Protein AF-A0A933EZE3-F1 (afdb_monomer_lite)

Secondary structure (DSSP, 8-state):
----SSTTSSHHHHHHHHHHHHHHHHHHHHHHHIIIIIHHHHHHHHHPPPPPPGGG--BS-EEEEEE-EE-SS--TTEE-HHHHHHHHHHHHHTT-EE--HHHHHHHHHH--PBPTTEEEEEEE---HHHHHHHHHHHHHHT---EEEEEE--TT--EEEEE---TT--

Structure (mmCIF, N/CA/C/O backbone):
data_AF-A0A933EZE3-F1
#
_entry.id   AF-A0A933EZE3-F1
#
loop_
_atom_site.group_PDB
_atom_site.id
_atom_site.type_symbol
_atom_site.label_atom_id
_atom_site.label_alt_id
_atom_site.label_comp_id
_atom_site.label_asym_id
_atom_site.label_entity_id
_atom_site.label_seq_id
_atom_site.pdbx_PDB_ins_code
_atom_site.Cartn_x
_atom_site.Cartn_y
_atom_site.Cartn_z
_atom_site.occupancy
_atom_site.B_iso_or_equiv
_atom_site.auth_seq_id
_atom_site.auth_comp_id
_atom_site.auth_asym_id
_atom_site.auth_atom_id
_atom_site.pdbx_PDB_model_num
ATOM 1 N N . MET A 1 1 ? 33.335 35.333 -70.282 1.00 43.97 1 MET A N 1
ATOM 2 C CA . MET A 1 1 ? 32.779 35.758 -68.978 1.00 43.97 1 MET A CA 1
ATOM 3 C C . MET A 1 1 ? 31.450 35.047 -68.795 1.00 43.97 1 MET A C 1
ATOM 5 O O . MET A 1 1 ? 30.593 35.258 -69.634 1.00 43.97 1 MET A O 1
ATOM 9 N N . ASN A 1 2 ? 31.325 34.148 -67.811 1.00 44.72 2 ASN A N 1
ATOM 10 C CA . ASN A 1 2 ? 30.045 33.655 -67.273 1.00 44.72 2 ASN A CA 1
ATOM 11 C C . ASN A 1 2 ? 30.322 32.799 -66.022 1.00 44.72 2 ASN A C 1
ATOM 13 O O . ASN A 1 2 ? 30.570 31.602 -66.108 1.00 44.72 2 ASN A O 1
ATOM 17 N N . THR A 1 3 ? 30.312 33.445 -64.857 1.00 55.44 3 THR A N 1
ATOM 18 C CA . THR A 1 3 ? 30.462 32.841 -63.522 1.00 55.44 3 THR A CA 1
ATOM 19 C C . THR A 1 3 ? 29.289 33.285 -62.653 1.00 55.44 3 THR A C 1
ATOM 21 O O . THR A 1 3 ? 29.459 34.031 -61.694 1.00 55.44 3 THR A O 1
ATOM 24 N N . ALA A 1 4 ? 28.072 32.901 -63.033 1.00 56.69 4 ALA A N 1
ATOM 25 C CA . ALA A 1 4 ? 26.866 33.269 -62.296 1.00 56.69 4 ALA A CA 1
ATOM 26 C C . ALA A 1 4 ? 25.784 32.191 -62.443 1.00 56.69 4 ALA A C 1
ATOM 28 O O . ALA A 1 4 ? 24.764 32.410 -63.084 1.00 56.69 4 ALA A O 1
ATOM 29 N N . SER A 1 5 ? 26.011 30.993 -61.895 1.00 55.66 5 SER A N 1
ATOM 30 C CA . SER A 1 5 ? 24.940 29.979 -61.817 1.00 55.66 5 SER A CA 1
ATOM 31 C C . SER A 1 5 ? 25.117 28.881 -60.758 1.00 55.66 5 SER A C 1
ATOM 33 O O . SER A 1 5 ? 24.315 27.954 -60.721 1.00 55.66 5 SER A O 1
ATOM 35 N N . VAL A 1 6 ? 26.108 28.964 -59.859 1.00 57.56 6 VAL A N 1
ATOM 36 C CA . VAL A 1 6 ? 26.386 27.865 -58.902 1.00 57.56 6 VAL A CA 1
ATOM 37 C C . VAL A 1 6 ? 25.943 28.169 -57.458 1.00 57.56 6 VAL A C 1
ATOM 39 O O . VAL A 1 6 ? 25.757 27.245 -56.674 1.00 57.56 6 VAL A O 1
ATOM 42 N N . ALA A 1 7 ? 25.676 29.427 -57.095 1.00 53.72 7 ALA A N 1
ATOM 43 C CA . ALA A 1 7 ? 25.467 29.813 -55.691 1.00 53.72 7 ALA A CA 1
ATOM 44 C C . ALA A 1 7 ? 24.042 29.602 -55.131 1.00 53.72 7 ALA A C 1
ATOM 46 O O . ALA A 1 7 ? 23.851 29.667 -53.924 1.00 53.72 7 ALA A O 1
ATOM 47 N N . VAL A 1 8 ? 23.030 29.332 -55.964 1.00 53.03 8 VAL A N 1
ATOM 48 C CA . VAL A 1 8 ? 21.613 29.368 -55.525 1.00 53.03 8 VAL A CA 1
ATOM 49 C C . VAL A 1 8 ? 21.097 28.006 -55.025 1.00 53.03 8 VAL A C 1
ATOM 51 O O . VAL A 1 8 ? 20.021 27.914 -54.444 1.00 53.03 8 VAL A O 1
ATOM 54 N N . ARG A 1 9 ? 21.854 26.914 -55.212 1.00 50.62 9 ARG A N 1
ATOM 55 C CA . ARG A 1 9 ? 21.360 25.547 -54.937 1.00 50.62 9 ARG A CA 1
ATOM 56 C C . ARG A 1 9 ? 21.768 24.964 -53.579 1.00 50.62 9 ARG A C 1
ATOM 58 O O . ARG A 1 9 ? 21.266 23.902 -53.221 1.00 50.62 9 ARG A O 1
ATOM 65 N N . SER A 1 10 ? 22.667 25.615 -52.839 1.00 55.72 10 SER A N 1
ATOM 66 C CA . SER A 1 10 ? 23.145 25.137 -51.531 1.00 55.72 10 SER A CA 1
ATOM 67 C C . SER A 1 10 ? 22.323 25.645 -50.346 1.00 55.72 10 SER A C 1
ATOM 69 O O . SER A 1 10 ? 22.265 24.956 -49.333 1.00 55.72 10 SER A O 1
ATOM 71 N N . ASP A 1 11 ? 21.661 26.794 -50.483 1.00 54.88 11 ASP A N 1
ATOM 72 C CA . ASP A 1 11 ? 20.967 27.466 -49.373 1.00 54.88 11 ASP A CA 1
ATOM 73 C C . ASP A 1 11 ? 19.675 26.731 -48.965 1.00 54.88 11 ASP A C 1
ATOM 75 O O . ASP A 1 11 ? 19.431 26.456 -47.791 1.00 54.88 11 ASP A O 1
ATOM 79 N N . LEU A 1 12 ? 18.921 26.236 -49.957 1.00 55.44 12 LEU A N 1
ATOM 80 C CA . LEU A 1 12 ? 17.701 25.444 -49.735 1.00 55.44 12 LEU A CA 1
ATOM 81 C C . LEU A 1 12 ? 17.960 24.146 -48.945 1.00 55.44 12 LEU A C 1
ATOM 83 O O . LEU A 1 12 ? 17.085 23.666 -48.236 1.00 55.44 12 LEU A O 1
ATOM 87 N 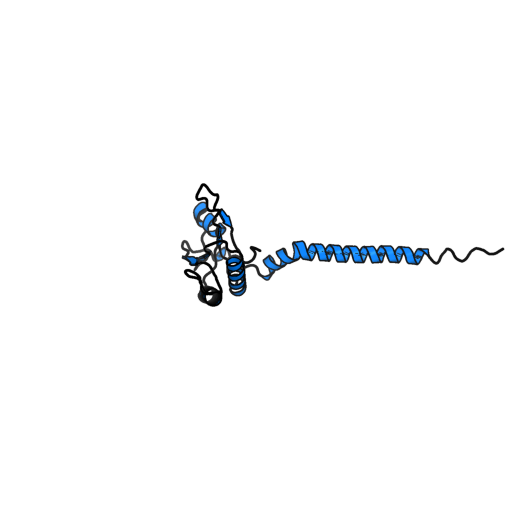N . ARG A 1 13 ? 19.174 23.583 -49.016 1.00 59.72 13 ARG A N 1
ATOM 88 C CA . ARG A 1 13 ? 19.539 22.344 -48.305 1.00 59.72 13 ARG A CA 1
ATOM 89 C C . ARG A 1 13 ? 19.881 22.587 -46.829 1.00 59.72 13 ARG A C 1
ATOM 91 O O . ARG A 1 13 ? 19.817 21.655 -46.029 1.00 59.72 13 ARG A O 1
ATOM 98 N N . GLN A 1 14 ? 20.272 23.810 -46.472 1.00 61.03 14 GLN A N 1
ATOM 99 C CA . GLN A 1 14 ? 20.778 24.162 -45.144 1.00 61.03 14 GLN A CA 1
ATOM 100 C C . GLN A 1 14 ? 19.644 24.590 -44.193 1.00 61.03 14 GLN A C 1
ATOM 102 O O . GLN A 1 14 ? 19.668 24.245 -43.005 1.00 61.03 14 GLN A O 1
ATOM 107 N N . GLU A 1 15 ? 18.600 25.233 -44.727 1.00 65.44 15 GLU A N 1
ATOM 108 C CA . GLU A 1 15 ? 17.355 25.528 -43.998 1.00 65.44 15 GLU A CA 1
ATOM 109 C C . GLU A 1 15 ? 16.558 24.259 -43.652 1.00 65.44 15 GLU A C 1
ATOM 111 O O . GLU A 1 15 ? 16.023 24.129 -42.548 1.00 65.44 15 GLU A O 1
ATOM 116 N N . ASP A 1 16 ? 16.530 23.276 -44.554 1.00 70.50 16 ASP A N 1
ATOM 117 C CA . ASP A 1 16 ? 15.862 21.995 -44.300 1.00 70.50 16 ASP A CA 1
ATOM 118 C C . ASP A 1 16 ? 16.584 21.180 -43.221 1.00 70.50 16 ASP A C 1
ATOM 120 O O . ASP A 1 16 ? 15.953 20.506 -42.404 1.00 70.50 16 ASP A O 1
ATOM 124 N N . TYR A 1 17 ? 17.915 21.285 -43.165 1.00 76.69 17 TYR A N 1
ATOM 125 C CA . TYR A 1 17 ? 18.728 20.586 -42.176 1.00 76.69 17 TYR A CA 1
ATOM 126 C C . TYR A 1 17 ? 18.496 21.143 -40.767 1.00 76.69 17 TYR A C 1
ATOM 128 O O . TYR A 1 17 ? 18.271 20.378 -39.832 1.00 76.69 17 TYR A O 1
ATOM 136 N N . THR A 1 18 ? 18.474 22.468 -40.598 1.00 77.38 18 THR A N 1
ATOM 137 C CA . THR A 1 18 ? 18.203 23.094 -39.290 1.00 77.38 18 THR A CA 1
ATOM 138 C C . THR A 1 18 ? 16.781 22.824 -38.799 1.00 77.38 18 THR A C 1
ATOM 140 O O . THR A 1 18 ? 16.593 22.552 -37.611 1.00 77.38 18 THR A O 1
ATOM 143 N N . ARG A 1 19 ? 15.786 22.793 -39.696 1.00 78.56 19 ARG A N 1
ATOM 144 C CA . ARG A 1 19 ? 14.407 22.395 -39.358 1.00 78.56 19 ARG A CA 1
ATOM 145 C C . ARG A 1 19 ? 14.308 20.924 -38.949 1.00 78.56 19 ARG A C 1
ATOM 147 O O . ARG A 1 19 ? 13.687 20.626 -37.930 1.00 78.56 19 ARG A O 1
ATOM 154 N N . LEU A 1 20 ? 14.956 20.015 -39.681 1.00 83.81 20 LEU A N 1
ATOM 155 C CA . LEU A 1 20 ? 15.007 18.588 -39.335 1.00 83.81 20 LEU A CA 1
ATOM 156 C C . LEU A 1 20 ? 15.682 18.349 -37.981 1.00 83.81 20 LEU A C 1
ATOM 158 O O . LEU A 1 20 ? 15.141 17.625 -37.147 1.00 83.81 20 LEU A O 1
ATOM 162 N N . TRP A 1 21 ? 16.820 18.995 -37.722 1.00 85.69 21 TRP A N 1
ATOM 163 C CA . TRP A 1 21 ? 17.496 18.904 -36.426 1.00 85.69 21 TRP A CA 1
ATOM 164 C C . TRP A 1 21 ? 16.675 19.511 -35.289 1.00 85.69 21 TRP A C 1
ATOM 166 O O . TRP A 1 21 ? 16.642 18.940 -34.200 1.00 85.69 21 TRP A O 1
ATOM 176 N N . GLY A 1 22 ? 15.959 20.609 -35.543 1.00 89.38 22 GLY A N 1
ATOM 177 C CA . GLY A 1 22 ? 15.017 21.190 -34.587 1.00 89.38 22 GLY A CA 1
ATOM 178 C C . GLY A 1 22 ? 13.901 20.215 -34.202 1.00 89.38 22 GLY A C 1
ATOM 179 O O . GLY A 1 22 ? 13.615 20.048 -33.018 1.00 89.38 22 GLY A O 1
ATOM 180 N N . ILE A 1 23 ? 13.324 19.506 -35.178 1.00 89.75 23 ILE A N 1
ATOM 181 C CA . ILE A 1 23 ? 12.303 18.476 -34.931 1.00 89.75 23 ILE A CA 1
ATOM 182 C C . ILE A 1 23 ? 12.895 17.296 -34.151 1.00 89.75 23 ILE A C 1
ATOM 184 O O . ILE A 1 23 ? 12.290 16.848 -33.181 1.00 89.75 23 ILE A O 1
ATOM 188 N N . ILE A 1 24 ? 14.087 16.814 -34.520 1.00 89.56 24 ILE A N 1
ATOM 189 C CA . ILE A 1 24 ? 14.760 15.713 -33.812 1.00 89.56 24 ILE A CA 1
ATOM 190 C C . ILE A 1 24 ? 15.022 16.089 -32.350 1.00 89.56 24 ILE A C 1
ATOM 192 O O . ILE A 1 24 ? 14.721 15.301 -31.454 1.00 89.56 24 ILE A O 1
ATOM 196 N N . LEU A 1 25 ? 15.530 17.297 -32.092 1.00 90.75 25 LEU A N 1
ATOM 197 C CA . LEU A 1 25 ? 15.769 17.785 -30.734 1.00 90.75 25 LEU A CA 1
ATOM 198 C C . LEU A 1 25 ? 14.466 17.969 -29.954 1.00 90.75 25 LEU A C 1
ATOM 200 O O . LEU A 1 25 ? 14.416 17.606 -28.782 1.00 90.75 25 LEU A O 1
ATOM 204 N N . ALA A 1 26 ? 13.400 18.463 -30.587 1.00 89.12 26 ALA A N 1
ATOM 205 C CA . ALA A 1 26 ? 12.092 18.590 -29.950 1.00 89.12 26 ALA A CA 1
ATOM 206 C C . ALA A 1 26 ? 11.499 17.220 -29.577 1.00 89.12 26 ALA A C 1
ATOM 208 O O . ALA A 1 26 ? 10.998 17.049 -28.467 1.00 89.12 26 ALA A O 1
ATOM 209 N N . VAL A 1 27 ? 11.608 16.221 -30.459 1.00 90.81 27 VAL A N 1
ATOM 210 C CA . VAL A 1 27 ? 11.167 14.843 -30.188 1.00 90.81 27 VAL A CA 1
ATOM 211 C C . VAL A 1 27 ? 12.023 14.198 -29.097 1.00 90.81 27 VAL A C 1
ATOM 213 O O . VAL A 1 27 ? 11.481 13.556 -28.199 1.00 90.81 27 VAL A O 1
ATOM 216 N N . ALA A 1 28 ? 13.342 14.403 -29.119 1.00 88.31 28 ALA A N 1
ATOM 217 C CA . ALA A 1 28 ? 14.239 13.913 -28.076 1.00 88.31 28 ALA A CA 1
ATOM 218 C C . ALA A 1 28 ? 13.926 14.558 -26.716 1.00 88.31 28 ALA A C 1
ATOM 220 O O . ALA A 1 28 ? 13.820 13.849 -25.716 1.00 88.31 28 ALA A O 1
ATOM 221 N N . ALA A 1 29 ? 13.703 15.874 -26.678 1.00 87.06 29 ALA A N 1
ATOM 222 C CA . ALA A 1 29 ? 13.333 16.606 -25.470 1.00 87.06 29 ALA A CA 1
ATOM 223 C C . ALA A 1 29 ? 11.966 16.165 -24.931 1.00 87.06 29 ALA A C 1
ATOM 225 O O . ALA A 1 29 ? 11.836 15.927 -23.732 1.00 87.06 29 ALA A O 1
ATOM 226 N N . ALA A 1 30 ? 10.970 15.976 -25.801 1.00 84.31 30 ALA A N 1
ATOM 227 C CA . ALA A 1 30 ? 9.662 15.443 -25.425 1.00 84.31 30 ALA A CA 1
ATOM 228 C C . ALA A 1 30 ? 9.759 13.999 -24.901 1.00 84.31 30 ALA A C 1
ATOM 230 O O . ALA A 1 30 ? 9.122 13.658 -23.904 1.00 84.31 30 ALA A O 1
ATOM 231 N N . GLY A 1 31 ? 10.597 13.162 -25.520 1.00 82.81 31 GLY A N 1
ATOM 232 C CA . GLY A 1 31 ? 10.892 11.809 -25.049 1.00 82.81 31 GLY A CA 1
ATOM 233 C C . GLY A 1 31 ? 11.564 11.800 -23.674 1.00 82.81 31 GLY A C 1
ATOM 234 O O . GLY A 1 31 ? 11.156 1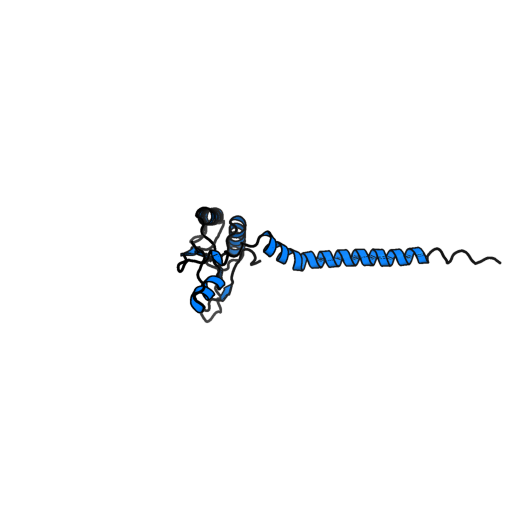1.040 -22.797 1.00 82.81 31 GLY A O 1
ATOM 235 N N . LEU A 1 32 ? 12.538 12.685 -23.448 1.00 81.06 32 LEU A N 1
ATOM 236 C CA . LEU A 1 32 ? 13.193 12.876 -22.150 1.00 81.06 32 LEU A CA 1
ATOM 237 C C . LEU A 1 32 ? 12.205 13.353 -21.078 1.00 81.06 32 LEU A C 1
ATOM 239 O O . LEU A 1 32 ? 12.134 12.751 -20.007 1.00 81.06 32 LEU A O 1
ATOM 243 N N . LEU A 1 33 ? 11.384 14.360 -21.379 1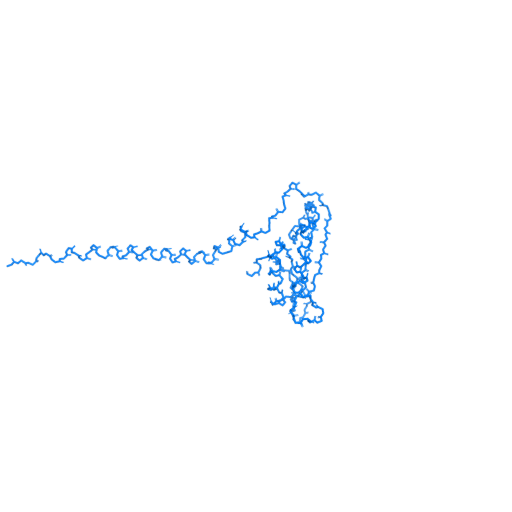.00 78.25 33 LEU A N 1
ATOM 244 C CA . LEU A 1 33 ? 10.306 14.827 -20.499 1.00 78.25 33 LEU A CA 1
ATOM 245 C C . LEU A 1 33 ? 9.321 13.700 -20.159 1.00 78.25 33 LEU A C 1
ATOM 247 O O . LEU A 1 33 ? 8.936 13.539 -19.003 1.00 78.25 33 LEU A O 1
ATOM 251 N N . TRP A 1 34 ? 8.959 12.858 -21.129 1.00 70.44 34 TRP A N 1
ATOM 252 C CA . TRP A 1 34 ? 8.091 11.705 -20.890 1.00 70.44 34 TRP A CA 1
ATOM 253 C C . TRP A 1 34 ? 8.735 10.642 -19.986 1.00 70.44 34 TRP A C 1
ATOM 255 O O . TRP A 1 34 ? 8.064 10.048 -19.137 1.00 70.44 34 TRP A O 1
ATOM 265 N N . ILE A 1 35 ? 10.037 10.396 -20.141 1.00 71.75 35 ILE A N 1
ATOM 266 C CA . ILE A 1 35 ? 10.781 9.439 -19.314 1.00 71.75 35 ILE A CA 1
ATOM 267 C C . ILE A 1 35 ? 10.853 9.914 -17.857 1.00 71.75 35 ILE A C 1
ATOM 269 O O . ILE A 1 35 ? 10.635 9.098 -16.959 1.00 71.75 35 ILE A O 1
ATOM 273 N N . PHE A 1 36 ? 11.110 11.206 -17.631 1.00 65.19 36 PHE A N 1
ATOM 274 C CA . PHE A 1 36 ? 11.265 11.779 -16.291 1.00 65.19 36 PHE A CA 1
ATOM 275 C C . PHE A 1 36 ? 9.926 12.056 -15.587 1.00 65.19 36 PHE A C 1
ATOM 277 O O . PHE A 1 36 ? 9.730 11.627 -14.452 1.00 65.19 36 PHE A O 1
ATOM 284 N N . GLU A 1 37 ? 8.979 12.711 -16.257 1.00 59.41 37 GLU A N 1
ATOM 285 C CA . GLU A 1 37 ? 7.718 13.178 -15.652 1.00 59.41 37 GLU A CA 1
ATOM 286 C C . GLU A 1 37 ? 6.533 12.271 -16.025 1.00 59.41 37 GLU A C 1
ATOM 288 O O . GLU A 1 37 ? 5.696 11.903 -15.190 1.00 59.41 37 GLU A O 1
ATOM 293 N N . GLY A 1 38 ? 6.489 11.840 -17.290 1.00 58.88 38 GLY A N 1
ATOM 294 C CA . GLY A 1 38 ? 5.384 11.065 -17.853 1.00 58.88 38 GLY A CA 1
ATOM 295 C C . GLY A 1 38 ? 5.192 9.716 -17.165 1.00 58.88 38 GLY A C 1
ATOM 296 O O . GLY A 1 38 ? 4.069 9.368 -16.808 1.00 58.88 38 GLY A O 1
ATOM 297 N N . ARG A 1 39 ? 6.268 8.969 -16.873 1.00 57.06 39 ARG A N 1
ATOM 298 C CA . ARG A 1 39 ? 6.159 7.669 -16.177 1.00 57.06 39 ARG A CA 1
ATOM 299 C C . ARG A 1 39 ? 5.525 7.791 -14.794 1.00 57.06 39 ARG A C 1
ATOM 301 O O . ARG A 1 39 ? 4.759 6.905 -14.419 1.00 57.06 39 ARG A O 1
ATOM 308 N N . ALA A 1 40 ? 5.821 8.851 -14.042 1.00 53.56 40 ALA A N 1
ATOM 309 C CA . ALA A 1 40 ? 5.256 9.074 -12.714 1.00 53.56 40 ALA A CA 1
ATOM 310 C C . ALA A 1 40 ? 3.770 9.463 -12.790 1.00 53.56 40 ALA A C 1
ATOM 312 O O . ALA A 1 40 ? 2.950 8.893 -12.062 1.00 53.56 40 ALA A O 1
ATOM 313 N N . PHE A 1 41 ? 3.414 10.357 -13.718 1.00 57.00 41 PHE A N 1
ATOM 314 C CA . PHE A 1 41 ? 2.032 10.772 -13.960 1.00 57.00 41 PHE A CA 1
ATOM 315 C C . PHE A 1 41 ? 1.164 9.616 -14.479 1.00 57.00 41 PHE A C 1
ATOM 317 O O . PHE A 1 41 ? 0.098 9.341 -13.926 1.00 57.00 41 PHE A O 1
ATOM 324 N N . PHE A 1 42 ? 1.654 8.855 -15.461 1.00 55.69 42 PHE A N 1
ATOM 325 C CA . PHE A 1 42 ? 0.955 7.701 -16.030 1.00 55.69 42 PHE A CA 1
ATOM 326 C C . PHE A 1 42 ? 0.742 6.597 -14.982 1.00 55.69 42 PHE A C 1
ATOM 328 O O . PHE A 1 42 ? -0.334 6.010 -14.904 1.00 55.69 42 PHE A O 1
ATOM 335 N N . ARG A 1 43 ? 1.724 6.359 -14.097 1.00 57.12 43 ARG A N 1
ATOM 336 C CA . ARG A 1 43 ? 1.594 5.429 -12.956 1.00 57.12 43 ARG A CA 1
ATOM 337 C C . ARG A 1 43 ? 0.478 5.824 -12.000 1.00 57.12 43 ARG A C 1
ATOM 339 O O . ARG A 1 43 ? -0.288 4.964 -11.579 1.00 57.12 43 ARG A O 1
ATOM 346 N N . LYS A 1 44 ? 0.403 7.107 -11.646 1.00 57.81 44 LYS A N 1
ATOM 347 C CA . LYS A 1 44 ? -0.603 7.621 -10.712 1.00 57.81 44 LYS A CA 1
ATOM 348 C C . LYS A 1 44 ? -1.995 7.644 -11.344 1.00 57.81 44 LYS A C 1
ATOM 350 O O . LYS A 1 44 ? -2.966 7.351 -10.657 1.00 57.81 44 LYS A O 1
ATOM 355 N N . HIS A 1 45 ? -2.090 7.971 -12.632 1.00 54.22 45 HIS A N 1
ATOM 356 C CA . HIS A 1 45 ? -3.370 8.129 -13.318 1.00 54.22 45 HIS A CA 1
ATOM 357 C C . HIS A 1 45 ? -3.970 6.795 -13.789 1.00 54.22 45 HIS A C 1
ATOM 359 O O . HIS A 1 45 ? -5.152 6.554 -13.572 1.00 54.22 45 HIS A O 1
ATOM 365 N N . PHE A 1 46 ? -3.166 5.889 -14.358 1.00 55.06 46 PHE A N 1
ATOM 366 C CA . PHE A 1 46 ? -3.661 4.605 -14.878 1.00 55.06 46 PHE A CA 1
ATOM 367 C C . PHE A 1 46 ? -3.599 3.454 -13.862 1.00 55.06 46 PHE A C 1
ATOM 369 O O . PHE A 1 46 ? -4.389 2.514 -13.952 1.00 55.06 46 PHE A O 1
ATOM 376 N N . TRP A 1 47 ? -2.690 3.514 -12.881 1.00 55.22 47 TRP A N 1
ATOM 377 C CA . TRP A 1 47 ? -2.508 2.468 -11.859 1.00 55.22 47 TRP A CA 1
ATOM 378 C C . TRP A 1 47 ? -2.688 2.961 -10.417 1.00 55.22 47 TRP A C 1
ATOM 380 O O . TRP A 1 47 ? -2.415 2.210 -9.476 1.00 55.22 47 TRP A O 1
ATOM 390 N N . GLY A 1 48 ? -3.171 4.190 -10.221 1.00 57.09 48 GLY A N 1
ATOM 391 C CA . GLY A 1 48 ? -3.533 4.689 -8.899 1.00 57.09 48 GLY A CA 1
ATOM 392 C C . GLY A 1 48 ? -4.695 3.891 -8.313 1.00 57.09 48 GLY A C 1
ATOM 393 O O . GLY A 1 48 ? -5.686 3.618 -8.991 1.00 57.09 48 GLY A O 1
ATOM 394 N N . VAL A 1 49 ? -4.587 3.507 -7.039 1.00 64.38 49 VAL A N 1
ATOM 395 C CA . VAL A 1 49 ? -5.738 2.980 -6.295 1.00 64.38 49 VAL A CA 1
ATOM 396 C C . VAL A 1 49 ? -6.764 4.114 -6.211 1.00 64.38 49 VAL A C 1
ATOM 398 O O . VAL A 1 49 ? -6.411 5.163 -5.661 1.00 64.38 49 VAL A O 1
ATOM 401 N N . PRO A 1 50 ? -7.987 3.954 -6.755 1.00 65.62 50 PRO A N 1
ATOM 402 C CA . PRO A 1 50 ? -8.968 5.025 -6.737 1.00 65.62 50 PRO A CA 1
ATOM 403 C C . PRO A 1 50 ? -9.211 5.441 -5.284 1.00 65.62 50 PRO A C 1
ATOM 405 O O . PRO A 1 50 ? -9.449 4.565 -4.440 1.00 65.62 50 PRO A O 1
ATOM 408 N N . PRO A 1 51 ? -9.119 6.739 -4.952 1.00 65.06 51 PRO A N 1
ATOM 409 C CA . PRO A 1 51 ? -9.515 7.187 -3.632 1.00 65.06 51 PRO A CA 1
ATOM 410 C C . PRO A 1 51 ? -10.989 6.803 -3.414 1.00 65.06 51 PRO A C 1
ATOM 412 O O . PRO A 1 51 ? -11.793 6.943 -4.338 1.00 65.06 51 PRO A O 1
ATOM 415 N N . PRO A 1 52 ? -11.360 6.297 -2.224 1.00 65.12 52 PRO A N 1
ATOM 416 C CA . PRO A 1 52 ? -12.755 6.007 -1.915 1.00 65.12 52 PRO A CA 1
ATOM 417 C C . PRO A 1 52 ? -13.596 7.271 -2.104 1.00 65.12 52 PRO A C 1
ATOM 419 O O . PRO A 1 52 ? -13.195 8.331 -1.608 1.00 65.12 52 PRO A O 1
ATOM 422 N N . ALA A 1 53 ? -14.734 7.157 -2.794 1.00 69.44 53 ALA A N 1
ATOM 423 C CA . ALA A 1 53 ? -15.625 8.286 -3.020 1.00 69.44 53 ALA A CA 1
ATOM 424 C C . ALA A 1 53 ? -16.081 8.885 -1.680 1.00 69.44 53 ALA A C 1
ATOM 426 O O . ALA A 1 53 ? -16.321 8.162 -0.711 1.00 69.44 53 ALA A O 1
ATOM 427 N N . GLU A 1 54 ? -16.194 10.213 -1.622 1.00 64.19 54 GLU A N 1
ATOM 428 C CA . GLU A 1 54 ? -16.607 10.946 -0.416 1.00 64.19 54 GLU A CA 1
ATOM 429 C C . GLU A 1 54 ? -17.982 10.478 0.086 1.00 64.19 54 GLU A C 1
ATOM 431 O O . GLU A 1 54 ? -18.181 10.297 1.284 1.00 64.19 54 GLU A O 1
ATOM 436 N N . SER A 1 55 ? -18.893 10.176 -0.844 1.00 63.34 55 SER A N 1
ATOM 437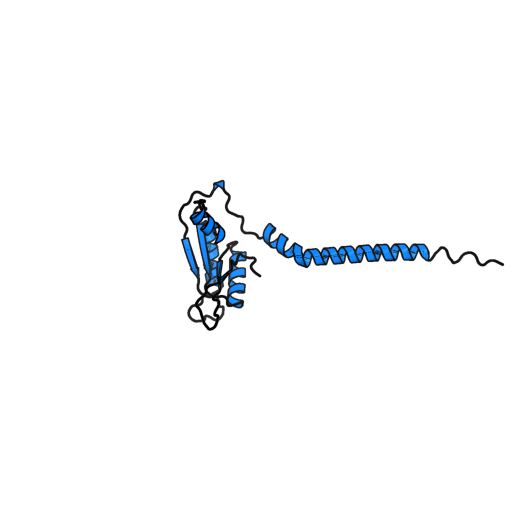 C CA . SER A 1 55 ? -20.244 9.674 -0.576 1.00 63.34 55 SER A CA 1
ATOM 438 C C . SER A 1 55 ? -20.284 8.303 0.106 1.00 63.34 55 SER A C 1
ATOM 440 O O . SER A 1 55 ? -21.299 7.940 0.692 1.00 63.34 55 SER A O 1
ATOM 442 N N . GLU A 1 56 ? -19.193 7.538 0.067 1.00 72.44 56 GLU A N 1
ATOM 443 C CA . GLU A 1 56 ? -19.115 6.203 0.663 1.00 72.44 56 GLU A CA 1
ATOM 444 C C . GLU A 1 56 ? -18.464 6.226 2.055 1.00 72.44 56 GLU A C 1
ATOM 446 O O . GLU A 1 56 ? -18.356 5.189 2.704 1.00 72.44 56 GLU A O 1
ATOM 451 N N . ARG A 1 57 ? -18.008 7.383 2.548 1.00 76.06 57 ARG A N 1
ATOM 452 C CA . ARG A 1 57 ? -17.315 7.510 3.839 1.00 76.06 57 ARG A CA 1
ATOM 453 C C . ARG A 1 57 ? -18.310 7.594 4.998 1.00 76.06 57 ARG A C 1
ATOM 455 O O . ARG A 1 57 ? -18.653 8.670 5.475 1.00 76.06 57 ARG A O 1
ATOM 462 N N . VAL A 1 58 ? -18.776 6.438 5.466 1.00 83.75 58 VAL A N 1
ATOM 463 C CA . VAL A 1 58 ? -19.778 6.336 6.548 1.00 83.75 58 VAL A CA 1
ATOM 464 C C . VAL A 1 58 ? -19.256 5.693 7.833 1.00 83.75 58 VAL A C 1
ATOM 466 O O . VAL A 1 58 ? -19.924 5.776 8.862 1.00 83.75 58 VAL A O 1
ATOM 469 N N . SER A 1 59 ? -18.075 5.071 7.804 1.00 84.81 59 SER A N 1
ATOM 470 C CA . SER A 1 59 ? -17.555 4.282 8.922 1.00 84.81 59 SER A CA 1
ATOM 471 C C . SER A 1 59 ? -16.698 5.108 9.884 1.00 84.81 59 SER A C 1
ATOM 473 O O . SER A 1 59 ? -15.982 6.023 9.479 1.00 84.81 59 SER A O 1
ATOM 475 N N . THR A 1 60 ? -16.750 4.749 11.166 1.00 85.38 60 THR A N 1
ATOM 476 C CA . THR A 1 60 ? -15.906 5.288 12.247 1.00 85.38 60 THR A CA 1
ATOM 477 C C . THR A 1 60 ? -14.864 4.280 12.733 1.00 85.38 60 THR A C 1
ATOM 479 O O . THR A 1 60 ? -14.208 4.497 13.747 1.00 85.38 60 THR A O 1
ATOM 482 N N . GLN A 1 61 ? -14.725 3.151 12.039 1.00 87.81 61 GLN A N 1
ATOM 483 C CA . GLN A 1 61 ? -13.846 2.059 12.432 1.00 87.81 61 GLN A CA 1
ATOM 484 C C . GLN A 1 61 ? -12.983 1.632 11.250 1.00 87.81 61 GLN A C 1
ATOM 486 O O . GLN A 1 61 ? -13.384 1.715 10.088 1.00 87.81 61 GLN A O 1
ATOM 491 N N . PHE A 1 62 ? -11.788 1.143 11.557 1.00 92.00 62 PHE A N 1
ATOM 492 C CA . PHE A 1 62 ? -10.888 0.553 10.580 1.00 92.00 62 PHE A CA 1
ATOM 493 C C . PHE A 1 62 ? -10.113 -0.596 11.213 1.00 92.00 62 PHE A C 1
ATOM 495 O O . PHE A 1 62 ? -9.964 -0.669 12.431 1.00 92.00 62 PHE A O 1
ATOM 502 N N . VAL A 1 63 ? -9.610 -1.488 10.367 1.00 92.38 63 VAL A N 1
ATOM 503 C CA . VAL A 1 63 ? -8.739 -2.588 10.783 1.00 92.38 63 VAL A CA 1
ATOM 504 C C . VAL A 1 63 ? -7.305 -2.231 10.417 1.00 92.38 63 VAL A C 1
ATOM 506 O O . VAL A 1 63 ? -7.031 -1.886 9.269 1.00 92.38 63 VAL A O 1
ATOM 509 N N . ALA A 1 64 ? -6.385 -2.318 11.374 1.00 92.19 64 ALA A N 1
ATOM 510 C CA . ALA A 1 64 ? -4.956 -2.190 11.117 1.00 92.19 64 ALA A CA 1
ATOM 511 C C . ALA A 1 64 ? -4.316 -3.581 11.066 1.00 92.19 64 ALA A C 1
ATOM 513 O O . ALA A 1 64 ? -4.423 -4.345 12.022 1.00 92.19 64 ALA A O 1
ATOM 514 N N . LEU A 1 65 ? -3.658 -3.902 9.955 1.00 92.31 65 LEU A N 1
ATOM 515 C CA . LEU A 1 65 ? -2.935 -5.154 9.757 1.00 92.31 65 LEU A CA 1
ATOM 516 C C . LEU A 1 65 ? -1.444 -4.854 9.652 1.00 92.31 65 LEU A C 1
ATOM 518 O O . LEU A 1 65 ? -1.023 -4.132 8.748 1.00 92.31 65 LEU A O 1
ATOM 522 N N . ALA A 1 66 ? -0.662 -5.415 10.570 1.00 90.25 66 ALA A N 1
ATOM 523 C CA . ALA A 1 66 ? 0.791 -5.360 10.531 1.00 90.25 66 ALA A CA 1
ATOM 524 C C . ALA A 1 66 ? 1.334 -6.664 9.943 1.00 90.25 66 ALA A C 1
ATOM 526 O O . ALA A 1 66 ? 0.997 -7.749 10.414 1.00 90.25 66 ALA A O 1
ATOM 527 N N . PHE A 1 67 ? 2.170 -6.549 8.917 1.00 89.62 67 PHE A N 1
ATOM 528 C CA . PHE A 1 67 ? 2.818 -7.677 8.267 1.00 89.62 67 PHE A CA 1
ATOM 529 C C . PHE A 1 67 ? 4.317 -7.673 8.561 1.00 89.62 67 PHE A C 1
ATOM 531 O O . PHE A 1 67 ? 4.932 -6.602 8.546 1.00 89.62 67 PHE A O 1
ATOM 538 N N . PRO A 1 68 ? 4.911 -8.854 8.803 1.00 88.31 68 PRO A N 1
ATOM 539 C CA . PRO A 1 68 ? 6.349 -8.979 8.970 1.00 88.31 68 PRO A CA 1
ATOM 540 C C . PRO A 1 68 ? 7.078 -8.733 7.640 1.00 88.31 68 PRO A C 1
ATOM 542 O O . PRO A 1 68 ? 6.463 -8.538 6.586 1.00 88.31 68 PRO A O 1
ATOM 545 N N . ARG A 1 69 ? 8.411 -8.788 7.685 1.00 86.56 69 ARG A N 1
ATOM 546 C CA . ARG A 1 69 ? 9.268 -8.694 6.497 1.00 86.56 69 ARG A CA 1
ATOM 547 C C . ARG A 1 69 ? 8.858 -9.724 5.440 1.00 86.56 69 ARG A C 1
ATOM 549 O O . ARG A 1 69 ? 8.562 -10.870 5.765 1.00 86.56 69 ARG A O 1
ATOM 556 N N . ILE A 1 70 ? 8.921 -9.343 4.169 1.00 88.56 70 ILE A N 1
ATOM 557 C CA . ILE A 1 70 ? 8.671 -10.248 3.046 1.00 88.56 70 ILE A CA 1
ATOM 558 C C . ILE A 1 70 ? 10.014 -10.747 2.510 1.00 88.56 70 ILE A C 1
ATOM 560 O O . ILE A 1 70 ? 10.866 -9.943 2.134 1.00 88.56 70 ILE A O 1
ATOM 564 N N . SER A 1 71 ? 10.211 -12.066 2.470 1.00 87.25 71 SER A N 1
ATOM 565 C CA . SER A 1 71 ? 11.437 -12.690 1.950 1.00 87.25 71 SER A CA 1
ATOM 566 C C . SER A 1 71 ? 11.108 -13.940 1.140 1.00 87.25 71 SER A C 1
ATOM 568 O O . SER A 1 71 ? 10.116 -14.620 1.396 1.00 87.25 71 SER A O 1
ATOM 570 N N . LYS A 1 72 ? 11.931 -14.236 0.130 1.00 85.50 72 LYS A N 1
ATOM 571 C CA . LYS A 1 72 ? 11.823 -15.477 -0.652 1.00 85.50 72 LYS A CA 1
ATOM 572 C C . LYS A 1 72 ? 12.526 -16.650 0.023 1.00 85.50 72 LYS A C 1
ATOM 574 O O . LYS A 1 72 ? 12.141 -17.787 -0.222 1.00 85.50 72 LYS A O 1
ATOM 579 N N . ASP A 1 73 ? 13.508 -16.362 0.870 1.00 83.19 73 ASP A N 1
ATOM 580 C CA . ASP A 1 73 ? 14.450 -17.358 1.383 1.00 83.19 73 ASP A CA 1
ATOM 581 C C . ASP A 1 73 ? 13.955 -18.036 2.671 1.00 83.19 73 ASP A C 1
ATOM 583 O O . ASP A 1 73 ? 14.690 -18.785 3.307 1.00 83.19 73 ASP A O 1
ATOM 587 N N . GLY A 1 74 ? 12.698 -17.788 3.065 1.00 75.81 74 GLY A N 1
ATOM 588 C CA . GLY A 1 74 ? 12.075 -18.447 4.216 1.00 75.81 74 GLY A CA 1
ATOM 589 C C . GLY A 1 74 ? 12.739 -18.101 5.551 1.00 75.81 74 GLY A C 1
ATOM 590 O O . GLY A 1 74 ? 12.795 -18.934 6.453 1.00 75.81 74 GLY A O 1
ATOM 591 N N . GLU A 1 75 ? 13.263 -16.880 5.685 1.00 79.12 75 GLU A N 1
ATOM 592 C CA . GLU A 1 75 ? 13.911 -16.404 6.909 1.00 79.12 75 GLU A CA 1
ATOM 593 C C . GLU A 1 75 ? 12.950 -16.426 8.114 1.00 79.12 75 GLU A C 1
ATOM 595 O O . GLU A 1 75 ? 11.734 -16.236 7.984 1.00 79.12 75 GLU A O 1
ATOM 600 N N . ARG A 1 76 ? 13.496 -16.595 9.324 1.00 75.50 76 ARG A N 1
ATOM 601 C CA . ARG A 1 76 ? 12.708 -16.552 10.564 1.00 75.50 76 ARG A CA 1
ATOM 602 C C . ARG A 1 76 ? 12.028 -15.180 10.706 1.00 75.50 76 ARG A C 1
ATOM 604 O O . ARG A 1 76 ? 12.679 -14.151 10.554 1.00 75.50 76 ARG A O 1
ATOM 611 N N . PHE A 1 77 ? 10.734 -15.178 11.036 1.00 79.94 77 PHE A N 1
ATOM 612 C CA . PHE A 1 77 ? 9.884 -13.976 11.091 1.00 79.94 77 PHE A CA 1
ATOM 613 C C . PHE A 1 77 ? 9.731 -13.251 9.744 1.00 79.94 77 PHE A C 1
ATOM 615 O O . PHE A 1 77 ? 9.609 -12.026 9.710 1.00 79.94 77 PHE A O 1
ATOM 622 N N . SER A 1 78 ? 9.727 -13.998 8.637 1.00 85.62 78 SER A N 1
ATOM 623 C CA . SER A 1 78 ? 9.376 -13.478 7.317 1.00 85.62 78 SER A CA 1
ATOM 624 C C . SER A 1 78 ? 8.147 -14.177 6.735 1.00 85.62 78 SER A C 1
ATOM 626 O O . SER A 1 78 ? 7.806 -15.289 7.132 1.00 85.62 78 SER A O 1
ATOM 628 N N . MET A 1 79 ? 7.463 -13.495 5.821 1.00 89.50 79 MET A N 1
ATOM 629 C CA . MET A 1 79 ? 6.322 -14.015 5.069 1.00 89.50 79 MET A CA 1
ATOM 630 C C . MET A 1 79 ? 6.706 -14.208 3.604 1.00 89.50 79 MET A C 1
ATOM 632 O O . MET A 1 79 ? 7.404 -13.369 3.020 1.00 89.50 79 MET A O 1
ATOM 636 N N . ALA A 1 80 ? 6.215 -15.283 2.985 1.00 91.25 80 ALA A N 1
ATOM 637 C CA . ALA A 1 80 ? 6.461 -15.510 1.572 1.00 91.25 80 ALA A CA 1
ATOM 638 C C . ALA A 1 80 ? 5.679 -14.489 0.714 1.00 91.25 80 ALA A C 1
ATOM 640 O O . ALA A 1 80 ? 4.518 -14.179 1.004 1.00 91.25 80 ALA A O 1
ATOM 641 N N . PRO A 1 81 ? 6.240 -13.998 -0.410 1.00 89.88 81 PRO A N 1
ATOM 642 C CA . PRO A 1 81 ? 5.555 -13.026 -1.266 1.00 89.88 81 PRO A CA 1
ATOM 643 C C . PRO A 1 81 ? 4.212 -13.528 -1.810 1.00 89.88 81 PRO A C 1
ATOM 645 O O . PRO A 1 81 ? 3.293 -12.738 -2.021 1.00 89.88 81 PRO A O 1
ATOM 648 N N . GLY A 1 82 ? 4.107 -14.839 -2.061 1.00 90.25 82 GLY A N 1
ATOM 649 C CA . GLY A 1 82 ? 2.883 -15.473 -2.550 1.00 90.25 82 GLY A CA 1
ATOM 650 C C . GLY A 1 82 ? 1.756 -15.447 -1.519 1.00 90.25 82 GLY A C 1
ATOM 651 O O . GLY A 1 82 ? 0.627 -15.114 -1.868 1.00 90.25 82 GLY A O 1
ATOM 652 N N . GLU A 1 83 ? 2.076 -15.713 -0.252 1.00 91.88 83 GLU A N 1
ATOM 653 C CA . GLU A 1 83 ? 1.121 -15.663 0.861 1.00 91.88 83 GLU A CA 1
ATOM 654 C C . GLU A 1 83 ? 0.622 -14.238 1.080 1.00 91.88 83 GLU A C 1
ATOM 656 O O . GLU A 1 83 ? -0.584 -13.998 1.118 1.00 91.88 83 GLU A O 1
ATOM 661 N N . PHE A 1 84 ? 1.541 -13.269 1.113 1.00 92.88 84 PHE A N 1
ATOM 662 C CA . PHE A 1 84 ? 1.179 -11.861 1.233 1.00 92.88 84 PHE A CA 1
ATOM 663 C C . PHE A 1 84 ? 0.256 -11.418 0.090 1.00 92.88 84 PHE A C 1
ATOM 665 O O . PHE A 1 84 ? -0.780 -10.794 0.320 1.00 92.88 84 PHE A O 1
ATOM 672 N N . GLN A 1 85 ? 0.580 -11.788 -1.154 1.00 93.81 85 GLN A N 1
ATOM 673 C CA . GLN A 1 85 ? -0.266 -11.476 -2.305 1.00 93.81 85 GLN A CA 1
ATOM 674 C C . GLN A 1 85 ? -1.656 -12.122 -2.193 1.00 93.81 85 GLN A C 1
ATOM 676 O O . GLN A 1 85 ? -2.647 -11.465 -2.518 1.00 93.81 85 GLN A O 1
ATOM 681 N N . ALA A 1 86 ? -1.744 -13.378 -1.750 1.00 94.25 86 ALA A N 1
ATOM 682 C CA . ALA A 1 86 ? -3.016 -14.073 -1.573 1.00 94.25 86 ALA A CA 1
ATOM 683 C C . ALA A 1 86 ? -3.904 -13.362 -0.542 1.00 94.25 86 ALA A C 1
ATOM 685 O O . ALA A 1 86 ? -5.065 -13.079 -0.834 1.00 94.25 86 ALA A O 1
ATOM 686 N N . ILE A 1 87 ? -3.331 -12.965 0.599 1.00 94.62 87 ILE A N 1
ATOM 687 C CA . ILE A 1 87 ? -4.040 -12.218 1.648 1.00 94.62 87 ILE A CA 1
ATOM 688 C C . ILE A 1 87 ? -4.583 -10.892 1.101 1.00 94.62 87 ILE A C 1
ATOM 690 O O . ILE A 1 87 ? -5.751 -10.563 1.307 1.00 94.62 87 ILE A O 1
ATOM 694 N N . LEU A 1 88 ? -3.771 -10.131 0.361 1.00 93.44 88 LEU A N 1
ATOM 695 C CA . LEU A 1 88 ? -4.216 -8.864 -0.230 1.00 93.44 88 LEU A CA 1
ATOM 696 C C . LEU A 1 88 ? -5.362 -9.055 -1.235 1.00 93.44 88 LEU A C 1
ATOM 698 O O . LEU A 1 88 ? -6.321 -8.280 -1.255 1.00 93.44 88 LEU A O 1
ATOM 702 N N . LEU A 1 89 ? -5.280 -10.088 -2.076 1.00 92.94 89 LEU A N 1
ATOM 703 C CA . LEU A 1 89 ? -6.340 -10.402 -3.034 1.00 92.94 89 LEU A CA 1
ATOM 704 C C . LEU A 1 89 ? -7.633 -10.810 -2.326 1.00 92.94 89 LEU A C 1
ATOM 706 O O . LEU A 1 89 ? -8.708 -10.367 -2.731 1.00 92.94 89 LEU A O 1
ATOM 710 N N . GLU A 1 90 ? -7.537 -11.584 -1.249 1.00 94.12 90 GLU A N 1
ATOM 711 C CA . GLU A 1 90 ? -8.691 -11.995 -0.456 1.00 94.12 90 GLU A CA 1
ATOM 712 C C . GLU A 1 90 ? -9.346 -10.808 0.263 1.00 94.12 90 GLU A C 1
ATOM 714 O O . GLU A 1 90 ? -10.569 -10.658 0.228 1.00 94.12 90 GLU A O 1
ATOM 719 N N . LEU A 1 91 ? -8.550 -9.907 0.849 1.00 92.56 91 LEU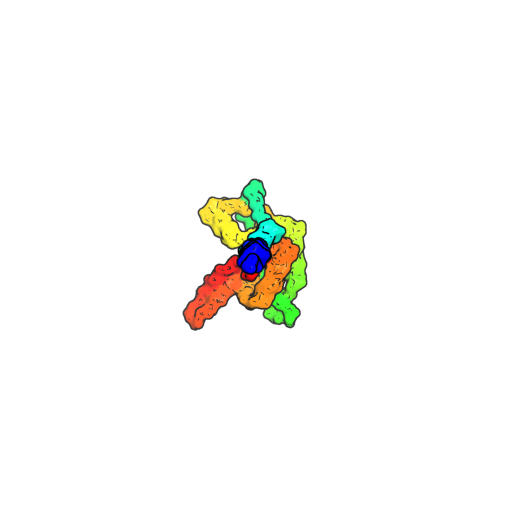 A N 1
ATOM 720 C CA . LEU A 1 91 ? -9.050 -8.665 1.445 1.00 92.56 91 LEU A CA 1
ATOM 721 C C . LEU A 1 91 ? -9.818 -7.837 0.413 1.00 92.56 91 LEU A C 1
ATOM 723 O O . LEU A 1 91 ? -10.939 -7.388 0.670 1.00 92.56 91 LEU A O 1
ATOM 727 N N . ARG A 1 92 ? -9.260 -7.679 -0.788 1.00 89.38 92 ARG A N 1
ATOM 728 C CA . ARG A 1 92 ? -9.949 -6.975 -1.868 1.00 89.38 92 ARG A CA 1
ATOM 729 C C . ARG A 1 92 ? -11.236 -7.685 -2.289 1.00 89.38 92 ARG A C 1
ATOM 731 O O . ARG A 1 92 ? -12.252 -7.014 -2.455 1.00 89.38 92 ARG A O 1
ATOM 738 N N . ALA A 1 93 ? -11.218 -9.010 -2.434 1.00 90.88 93 ALA A N 1
ATOM 739 C CA . ALA A 1 93 ? -12.397 -9.799 -2.796 1.00 90.88 93 ALA A CA 1
ATOM 740 C C . ALA A 1 93 ? -13.516 -9.681 -1.746 1.00 90.88 93 ALA A C 1
ATOM 742 O O . ALA A 1 93 ? -14.690 -9.584 -2.094 1.00 90.88 93 ALA A O 1
ATOM 743 N N . LYS A 1 94 ? -13.156 -9.586 -0.461 1.00 92.12 94 LYS A N 1
ATOM 744 C CA . LYS A 1 94 ? -14.084 -9.341 0.657 1.00 92.12 94 LYS A CA 1
ATOM 745 C C . LYS A 1 94 ? -14.572 -7.886 0.751 1.00 92.12 94 LYS A C 1
ATOM 747 O O . LYS A 1 94 ? -15.391 -7.563 1.621 1.00 92.12 94 LYS A O 1
ATOM 752 N N . GLY A 1 95 ? -14.107 -7.009 -0.138 1.00 89.94 95 GLY A N 1
ATOM 753 C CA . GLY A 1 95 ? -14.514 -5.609 -0.227 1.00 89.94 95 GLY A CA 1
ATOM 754 C C . GLY A 1 95 ? -13.816 -4.685 0.769 1.00 89.94 95 GLY A C 1
ATOM 755 O O . GLY A 1 95 ? -14.339 -3.608 1.048 1.00 89.94 95 GLY A O 1
ATOM 756 N N . TYR A 1 96 ? -12.668 -5.086 1.326 1.00 91.19 96 TYR A N 1
ATOM 757 C CA . TYR A 1 96 ? -11.862 -4.186 2.147 1.00 91.19 96 TYR A CA 1
ATOM 758 C C . TYR A 1 96 ? -11.241 -3.087 1.290 1.00 91.19 96 TYR A C 1
ATOM 760 O O . TYR A 1 96 ? -10.717 -3.331 0.199 1.00 91.19 96 TYR A O 1
ATOM 768 N N . ARG A 1 97 ? -11.287 -1.860 1.807 1.00 88.88 97 ARG A N 1
ATOM 769 C CA . ARG A 1 97 ? -10.803 -0.666 1.118 1.00 88.88 97 ARG A CA 1
ATOM 770 C C . ARG A 1 97 ? -9.537 -0.163 1.796 1.00 88.88 97 ARG A C 1
ATOM 772 O O . ARG A 1 97 ? -9.580 0.161 2.983 1.00 88.88 97 ARG A O 1
ATOM 779 N N . PRO A 1 98 ? -8.408 -0.084 1.079 1.00 89.00 98 PRO A N 1
ATOM 780 C CA . PRO A 1 98 ? -7.157 0.300 1.699 1.00 89.00 98 PRO A CA 1
ATOM 781 C C . PRO A 1 98 ? -7.197 1.792 2.060 1.00 89.00 98 PRO A C 1
ATOM 783 O O . PRO A 1 98 ? -7.528 2.635 1.223 1.00 89.00 98 PRO A O 1
ATOM 786 N N . VAL A 1 99 ? -6.841 2.128 3.298 1.00 88.06 99 VAL A N 1
ATOM 787 C CA . VAL A 1 99 ? -6.733 3.505 3.797 1.00 88.06 99 VAL A CA 1
ATOM 788 C C . VAL A 1 99 ? -5.286 3.852 4.096 1.00 88.06 99 VAL A C 1
ATOM 790 O O . VAL A 1 99 ? -4.457 3.001 4.407 1.00 88.06 99 VAL A O 1
ATOM 793 N N . GLY A 1 100 ? -4.965 5.122 3.879 1.00 85.81 100 GLY A N 1
ATOM 794 C CA . GLY A 1 100 ? -3.629 5.642 4.065 1.00 85.81 100 GLY A CA 1
ATOM 795 C C . GLY A 1 100 ? -3.491 6.291 5.424 1.00 85.81 100 GLY A C 1
ATOM 796 O O . GLY A 1 100 ? -4.446 6.693 6.077 1.00 85.81 100 GLY A O 1
ATOM 797 N N . PHE A 1 101 ? -2.248 6.490 5.797 1.00 85.31 101 PHE A N 1
ATOM 798 C CA . PHE A 1 101 ? -1.861 7.236 6.973 1.00 85.31 101 PHE A CA 1
ATOM 799 C C . PHE A 1 101 ? -2.354 8.695 7.023 1.00 85.31 101 PHE A C 1
ATOM 801 O O . PHE A 1 101 ? -2.517 9.230 8.119 1.00 85.31 101 PHE A O 1
ATOM 808 N N . SER A 1 102 ? -2.593 9.320 5.867 1.00 84.69 102 SER A N 1
ATOM 809 C CA . SER A 1 102 ? -3.256 10.625 5.756 1.00 84.69 102 SER A CA 1
ATOM 810 C C . SER A 1 102 ? -4.753 10.532 6.059 1.00 84.69 102 SER A C 1
ATOM 812 O O . SER A 1 102 ? -5.248 11.328 6.843 1.00 84.69 102 SER A O 1
ATOM 814 N N . ASP A 1 103 ? -5.445 9.516 5.526 1.00 84.44 103 ASP A N 1
ATOM 815 C CA . ASP A 1 103 ? -6.871 9.284 5.803 1.00 84.44 103 ASP A CA 1
ATOM 816 C C . ASP A 1 103 ? -7.101 9.047 7.306 1.00 84.44 103 ASP A C 1
ATOM 818 O O . ASP A 1 103 ? -8.046 9.573 7.880 1.00 84.44 103 ASP A O 1
ATOM 822 N N . ILE A 1 104 ? -6.210 8.287 7.956 1.00 86.62 104 ILE A N 1
ATOM 823 C CA . ILE A 1 104 ? -6.269 8.048 9.405 1.00 86.62 104 ILE A CA 1
ATOM 824 C C . ILE A 1 104 ? -6.007 9.333 10.197 1.00 86.62 104 ILE A C 1
ATOM 826 O O . ILE A 1 104 ? -6.675 9.578 11.194 1.00 86.62 104 ILE A O 1
ATOM 830 N N . ARG A 1 105 ? -5.057 10.169 9.759 1.00 88.00 105 ARG A N 1
ATOM 831 C CA . ARG A 1 105 ? -4.805 11.465 10.401 1.00 88.00 105 ARG A CA 1
ATOM 832 C C . ARG A 1 105 ? -6.048 12.349 10.341 1.00 88.00 105 ARG A C 1
ATOM 834 O O . ARG A 1 105 ? -6.479 12.838 11.373 1.00 88.00 105 ARG A O 1
ATOM 841 N N . GLU A 1 106 ? -6.632 12.507 9.158 1.00 87.75 106 GLU A N 1
ATOM 842 C CA . GLU A 1 106 ? -7.850 13.301 8.974 1.00 87.75 106 GLU A CA 1
ATOM 843 C C . GLU A 1 106 ? -9.016 12.741 9.797 1.00 87.75 106 GLU A C 1
ATOM 845 O O . GLU A 1 106 ? -9.761 13.501 10.405 1.00 87.75 106 GLU A O 1
ATOM 850 N N . PHE A 1 107 ? -9.144 11.417 9.891 1.00 89.38 107 PHE A N 1
ATOM 851 C CA . PHE A 1 107 ? -10.148 10.794 10.748 1.00 89.38 107 PHE A CA 1
ATOM 852 C C . PHE A 1 107 ? -10.016 11.217 12.221 1.00 89.38 107 PHE A C 1
ATOM 854 O O . PHE A 1 107 ? -11.026 11.528 12.846 1.00 89.38 107 PHE A O 1
ATOM 861 N N . TYR A 1 108 ? -8.794 11.285 12.762 1.00 90.38 108 TYR A N 1
ATOM 862 C CA . TYR A 1 108 ? -8.565 11.710 14.148 1.00 90.38 108 TYR A CA 1
ATOM 863 C C . TYR A 1 108 ? -8.609 13.231 14.348 1.00 90.38 108 TYR A C 1
ATOM 865 O O . TYR A 1 108 ? -9.125 13.687 15.362 1.00 90.38 108 TYR A O 1
ATOM 873 N N . GLU A 1 109 ? -8.064 14.015 13.416 1.00 92.44 109 GLU A N 1
ATOM 874 C CA . GLU A 1 109 ? -7.932 15.472 13.564 1.00 92.44 109 GLU A CA 1
ATOM 875 C C . GLU A 1 109 ? -9.223 16.220 13.219 1.00 92.44 109 GLU A C 1
ATOM 877 O O . GLU A 1 109 ? -9.576 17.185 13.891 1.00 92.44 109 GLU A O 1
ATOM 882 N N . THR A 1 110 ? -9.930 15.793 12.170 1.00 88.19 110 THR A N 1
ATOM 883 C CA . THR A 1 110 ? -11.109 16.504 11.648 1.00 88.19 110 THR A CA 1
ATOM 884 C C . THR A 1 110 ? -12.406 15.720 11.824 1.00 88.19 110 THR A C 1
ATOM 886 O O . THR A 1 110 ? -13.482 16.238 11.532 1.00 88.19 110 THR A O 1
ATOM 889 N N . GLY A 1 111 ? -12.332 14.467 12.286 1.00 86.62 111 GLY A N 1
ATOM 890 C CA . GLY A 1 111 ? -13.491 13.579 12.374 1.00 86.62 111 GLY A CA 1
ATOM 891 C C . GLY A 1 111 ? -13.976 13.075 11.011 1.00 86.62 111 GLY A C 1
ATOM 892 O O . GLY A 1 111 ? -15.087 12.545 10.909 1.00 86.62 111 GLY A O 1
ATOM 893 N N . ARG A 1 112 ? -13.178 13.235 9.941 1.00 87.25 112 ARG A N 1
ATOM 894 C CA . ARG A 1 112 ? -13.555 12.797 8.590 1.00 87.25 112 ARG A CA 1
ATOM 895 C C . ARG A 1 112 ? -13.747 11.284 8.561 1.00 87.25 112 ARG A C 1
ATOM 897 O O . ARG A 1 112 ? -12.792 10.530 8.715 1.00 87.25 112 ARG A O 1
ATOM 904 N N . LYS A 1 113 ? -14.977 10.834 8.307 1.00 89.12 113 LYS A N 1
ATOM 905 C CA . LYS A 1 113 ? -15.325 9.407 8.273 1.00 89.12 113 LYS A CA 1
ATOM 906 C C . LYS A 1 113 ? -14.486 8.620 7.260 1.00 89.12 113 LYS A C 1
ATOM 908 O O . LYS A 1 113 ? -14.022 9.135 6.237 1.00 89.12 113 LYS A O 1
ATOM 913 N N . LEU A 1 114 ? -14.327 7.335 7.548 1.00 88.38 114 LEU A N 1
ATOM 914 C CA . LEU A 1 114 ? -13.595 6.381 6.729 1.00 88.38 114 LEU A CA 1
ATOM 915 C C . LEU A 1 114 ? -14.554 5.600 5.816 1.00 88.38 114 LEU A C 1
ATOM 917 O O . LEU A 1 114 ? -15.752 5.488 6.104 1.00 88.38 114 LEU A O 1
ATOM 921 N N . PRO A 1 115 ? -14.060 5.046 4.695 1.00 86.31 115 PRO A N 1
ATOM 922 C CA . PRO A 1 115 ? -14.854 4.128 3.887 1.00 86.31 115 PRO A CA 1
ATOM 923 C C . PRO A 1 115 ? -15.245 2.874 4.693 1.00 86.31 115 PRO A C 1
ATOM 925 O O . PRO A 1 115 ? -14.501 2.459 5.585 1.00 86.31 115 PRO A O 1
ATOM 928 N N . PRO A 1 116 ? -16.376 2.216 4.382 1.00 88.06 116 PRO A N 1
ATOM 929 C CA . PRO A 1 116 ? -16.721 0.934 4.976 1.00 88.06 116 PRO A CA 1
ATOM 930 C C . PRO A 1 116 ? -15.623 -0.088 4.683 1.00 88.06 116 PRO A C 1
ATOM 932 O O . PRO A 1 116 ? -15.031 -0.091 3.600 1.00 88.06 116 PRO A O 1
ATOM 935 N N . LYS A 1 117 ? -15.361 -0.959 5.664 1.00 90.44 117 LYS A N 1
ATOM 936 C CA . LYS A 1 117 ? -14.283 -1.958 5.609 1.00 90.44 117 LYS A CA 1
ATOM 937 C C . LYS A 1 117 ? -12.907 -1.328 5.334 1.00 90.44 117 LYS A C 1
ATOM 939 O O . LYS A 1 117 ? -12.102 -1.883 4.584 1.00 90.44 117 LYS A O 1
ATOM 944 N N . ALA A 1 118 ? -12.641 -0.162 5.926 1.00 90.88 118 ALA A N 1
ATOM 945 C CA . ALA A 1 118 ? -11.333 0.476 5.878 1.00 90.88 118 ALA A CA 1
ATOM 946 C C . ALA A 1 118 ? -10.251 -0.448 6.460 1.00 90.88 118 ALA A C 1
ATOM 948 O O . ALA A 1 118 ? -10.384 -0.940 7.583 1.00 90.88 118 ALA A O 1
ATOM 949 N N . VAL A 1 119 ? -9.172 -0.659 5.704 1.00 92.50 119 VAL A N 1
ATOM 950 C CA . VAL A 1 119 ? -8.007 -1.434 6.143 1.00 92.50 119 VAL A CA 1
ATOM 951 C C . VAL A 1 119 ? -6.720 -0.632 5.984 1.00 92.50 119 VAL A C 1
ATOM 953 O O . VAL A 1 119 ? -6.398 -0.154 4.897 1.00 92.50 119 VAL A O 1
ATOM 956 N N . LEU A 1 120 ? -5.979 -0.473 7.074 1.00 91.06 120 LEU A N 1
ATOM 957 C CA . LEU A 1 120 ? -4.629 0.070 7.071 1.00 91.06 120 LEU A CA 1
ATOM 958 C C . LEU A 1 120 ? -3.650 -1.102 7.030 1.00 91.06 120 LEU A C 1
ATOM 960 O O . LEU A 1 120 ? -3.600 -1.895 7.965 1.00 91.06 120 LEU A O 1
ATOM 964 N N . ILE A 1 121 ? -2.869 -1.201 5.960 1.00 91.94 121 ILE A N 1
ATOM 965 C CA . ILE A 1 121 ? -1.816 -2.212 5.833 1.00 91.94 121 ILE A CA 1
ATOM 966 C C . ILE A 1 121 ? -0.493 -1.560 6.218 1.00 91.94 121 ILE A C 1
ATOM 968 O O . ILE A 1 121 ? -0.105 -0.562 5.611 1.00 91.94 121 ILE A O 1
ATOM 972 N N . ALA A 1 122 ? 0.190 -2.118 7.209 1.00 90.12 122 ALA A N 1
ATOM 973 C CA . ALA A 1 122 ? 1.498 -1.682 7.665 1.00 90.12 122 ALA A CA 1
ATOM 974 C C . ALA A 1 122 ? 2.527 -2.798 7.466 1.00 90.12 122 ALA A C 1
ATOM 976 O O . ALA A 1 122 ? 2.286 -3.933 7.866 1.00 90.12 122 ALA A O 1
ATOM 977 N N . LEU A 1 123 ? 3.667 -2.482 6.856 1.00 87.62 123 LEU A N 1
ATOM 978 C CA . LEU A 1 123 ? 4.779 -3.420 6.696 1.00 87.62 123 LEU A CA 1
ATOM 979 C C . LEU A 1 123 ? 5.887 -3.083 7.690 1.00 87.62 123 LEU A C 1
ATOM 981 O O . LEU A 1 123 ? 6.232 -1.909 7.873 1.00 87.62 123 LEU A O 1
ATOM 985 N N . ASP A 1 124 ? 6.426 -4.127 8.309 1.00 77.06 124 ASP A N 1
ATOM 986 C CA . ASP A 1 124 ? 7.570 -4.048 9.203 1.00 77.06 124 ASP A CA 1
ATOM 987 C C . ASP A 1 124 ? 8.891 -4.091 8.412 1.00 77.06 124 ASP A C 1
ATOM 989 O O . ASP A 1 124 ? 9.076 -4.923 7.519 1.00 77.06 124 ASP A O 1
ATOM 993 N N . ARG A 1 125 ? 9.823 -3.214 8.806 1.00 71.31 125 ARG A N 1
ATOM 994 C CA . ARG A 1 125 ? 11.202 -3.065 8.302 1.00 71.31 125 ARG A CA 1
ATOM 995 C C . ARG A 1 125 ? 11.370 -2.543 6.872 1.00 71.31 125 ARG A C 1
ATOM 997 O O . ARG A 1 125 ? 10.545 -2.707 5.979 1.00 71.31 125 ARG A O 1
ATOM 1004 N N . ASP A 1 126 ? 12.524 -1.923 6.663 1.00 67.25 126 ASP A N 1
ATOM 1005 C CA . ASP A 1 126 ? 12.904 -1.128 5.497 1.00 67.25 126 ASP A CA 1
ATOM 1006 C C . ASP A 1 126 ? 13.910 -1.816 4.565 1.00 67.25 126 ASP A C 1
ATOM 1008 O O . ASP A 1 126 ? 14.538 -1.152 3.741 1.00 67.25 126 ASP A O 1
ATOM 1012 N N . ASN A 1 127 ? 14.057 -3.144 4.648 1.00 76.19 127 ASN A N 1
ATOM 1013 C CA . ASN A 1 127 ? 14.934 -3.858 3.723 1.00 76.19 127 ASN A CA 1
ATOM 1014 C C . ASN A 1 127 ? 14.467 -3.612 2.265 1.00 76.19 127 ASN A C 1
ATOM 1016 O O . ASN A 1 127 ? 13.307 -3.913 1.955 1.00 76.19 127 ASN A O 1
ATOM 1020 N N . PRO A 1 128 ? 15.344 -3.120 1.366 1.00 80.62 128 PRO A N 1
ATOM 1021 C CA . PRO A 1 128 ? 14.978 -2.786 -0.009 1.00 80.62 128 PRO A CA 1
ATOM 1022 C C . PRO A 1 128 ? 14.296 -3.929 -0.770 1.00 80.62 128 PRO A C 1
ATOM 1024 O O . PRO A 1 128 ? 13.283 -3.707 -1.434 1.00 80.62 128 PRO A O 1
ATOM 1027 N N . ASP A 1 129 ? 14.773 -5.165 -0.626 1.00 82.62 129 ASP A N 1
ATOM 1028 C CA . ASP A 1 129 ? 14.208 -6.323 -1.323 1.00 82.62 129 ASP A CA 1
ATOM 1029 C C . ASP A 1 129 ? 12.794 -6.642 -0.833 1.00 82.62 129 ASP A C 1
ATOM 1031 O O . ASP A 1 129 ? 11.890 -6.887 -1.636 1.00 82.62 129 ASP A O 1
ATOM 1035 N N . SER A 1 130 ? 12.570 -6.561 0.481 1.00 83.62 130 SER A N 1
ATOM 1036 C CA . SER A 1 130 ? 11.237 -6.723 1.080 1.00 83.62 130 SER A CA 1
ATOM 1037 C C . SER A 1 130 ? 10.271 -5.662 0.555 1.00 83.62 130 SER A C 1
ATOM 1039 O O . SER A 1 130 ? 9.141 -5.976 0.178 1.00 83.62 130 SER A O 1
ATOM 1041 N N . VAL A 1 131 ? 10.733 -4.413 0.452 1.00 84.44 131 VAL A N 1
ATOM 1042 C CA . VAL A 1 131 ? 9.954 -3.303 -0.105 1.00 84.44 131 VAL A CA 1
ATOM 1043 C C . VAL A 1 131 ? 9.595 -3.556 -1.571 1.00 84.44 131 VAL A C 1
ATOM 1045 O O . VAL A 1 131 ? 8.434 -3.397 -1.952 1.00 84.44 131 VAL A O 1
ATOM 1048 N N . HIS A 1 132 ? 10.547 -4.008 -2.391 1.00 86.31 132 HIS A N 1
ATOM 1049 C CA . HIS A 1 132 ? 10.301 -4.345 -3.795 1.00 86.31 132 HIS A CA 1
ATOM 1050 C C . HIS A 1 132 ? 9.287 -5.487 -3.964 1.00 86.31 132 HIS A C 1
ATOM 1052 O O . HIS A 1 132 ? 8.444 -5.453 -4.869 1.00 86.31 132 HIS A O 1
ATOM 1058 N N . LEU A 1 133 ? 9.353 -6.509 -3.107 1.00 88.31 133 LEU A N 1
ATOM 1059 C CA . LEU A 1 133 ? 8.414 -7.632 -3.123 1.00 88.31 133 LEU A CA 1
ATOM 1060 C C . LEU A 1 133 ? 7.015 -7.197 -2.675 1.00 88.31 133 LEU A C 1
ATOM 1062 O O . LEU A 1 133 ? 6.029 -7.543 -3.335 1.00 88.31 133 LEU A O 1
ATOM 1066 N N . ALA A 1 134 ? 6.933 -6.389 -1.616 1.00 88.06 134 ALA A N 1
ATOM 1067 C CA . ALA A 1 134 ? 5.684 -5.829 -1.115 1.00 88.06 134 ALA A CA 1
ATOM 1068 C C . ALA A 1 134 ? 4.997 -4.940 -2.158 1.00 88.06 134 ALA A C 1
ATOM 1070 O O . ALA A 1 134 ? 3.815 -5.125 -2.447 1.00 88.06 134 ALA A O 1
ATOM 1071 N N . ASP A 1 135 ? 5.738 -4.016 -2.773 1.00 87.00 135 ASP A N 1
ATOM 1072 C CA . ASP A 1 135 ? 5.222 -3.104 -3.798 1.00 87.00 135 ASP A CA 1
ATOM 1073 C C . ASP A 1 135 ? 4.664 -3.875 -5.004 1.00 87.00 135 ASP A C 1
ATOM 1075 O O . ASP A 1 135 ? 3.562 -3.591 -5.483 1.00 87.00 135 ASP A O 1
ATOM 1079 N N . ARG A 1 136 ? 5.352 -4.939 -5.441 1.00 87.81 136 ARG A N 1
ATOM 1080 C CA . ARG A 1 136 ? 4.855 -5.812 -6.513 1.00 87.81 136 ARG A CA 1
ATOM 1081 C C . ARG A 1 136 ? 3.521 -6.472 -6.149 1.00 87.81 136 ARG A C 1
ATOM 1083 O O . ARG A 1 136 ? 2.620 -6.517 -6.991 1.00 87.81 136 ARG A O 1
ATOM 1090 N N . ALA A 1 137 ? 3.384 -6.984 -4.926 1.00 88.88 137 ALA A N 1
ATOM 1091 C CA . ALA A 1 137 ? 2.151 -7.615 -4.458 1.00 88.88 137 ALA A CA 1
ATOM 1092 C C . ALA A 1 137 ? 1.002 -6.598 -4.319 1.00 88.88 137 ALA A C 1
ATOM 1094 O O . ALA A 1 137 ? -0.100 -6.838 -4.817 1.00 88.88 137 ALA A O 1
ATOM 1095 N N . LEU A 1 138 ? 1.278 -5.424 -3.744 1.00 88.69 138 LEU A N 1
ATOM 1096 C CA . LEU A 1 138 ? 0.321 -4.324 -3.589 1.00 88.69 138 LEU A CA 1
ATOM 1097 C C . LEU A 1 138 ? -0.204 -3.820 -4.937 1.00 88.69 138 LEU A C 1
ATOM 1099 O O . LEU A 1 138 ? -1.413 -3.634 -5.091 1.00 88.69 138 LEU A O 1
ATOM 1103 N N . ARG A 1 139 ? 0.668 -3.674 -5.945 1.00 85.06 139 ARG A N 1
ATOM 1104 C CA . ARG A 1 139 ? 0.277 -3.290 -7.315 1.00 85.06 139 ARG A CA 1
ATOM 1105 C C . ARG A 1 139 ? -0.681 -4.293 -7.943 1.00 85.06 139 ARG A C 1
ATOM 1107 O O . ARG A 1 139 ? -1.697 -3.896 -8.511 1.00 85.06 139 ARG A O 1
ATOM 1114 N N . ARG A 1 140 ? -0.391 -5.591 -7.817 1.00 86.38 140 ARG A N 1
ATOM 1115 C CA . ARG A 1 140 ? -1.263 -6.661 -8.334 1.00 86.38 140 ARG A CA 1
ATOM 1116 C C . ARG A 1 140 ? -2.620 -6.660 -7.641 1.00 86.38 140 ARG A C 1
ATOM 1118 O O . ARG A 1 140 ? -3.649 -6.775 -8.302 1.00 86.38 140 ARG A O 1
ATOM 1125 N N . ALA A 1 141 ? -2.624 -6.463 -6.326 1.00 85.94 141 ALA A N 1
ATOM 1126 C CA . ALA A 1 141 ? -3.851 -6.379 -5.553 1.00 85.94 141 ALA A CA 1
ATOM 1127 C C . ALA A 1 141 ? -4.594 -5.043 -5.734 1.00 85.94 141 ALA A C 1
ATOM 1129 O O . ALA A 1 141 ? -5.765 -4.969 -5.379 1.00 85.94 141 ALA A O 1
ATOM 1130 N N . ARG A 1 142 ? -3.976 -4.008 -6.325 1.00 85.25 142 ARG A N 1
ATOM 1131 C CA . ARG A 1 142 ? -4.464 -2.613 -6.321 1.00 85.25 142 ARG A CA 1
ATOM 1132 C C . ARG A 1 142 ? -4.761 -2.116 -4.901 1.00 85.25 142 ARG A C 1
ATOM 1134 O O . ARG A 1 142 ? -5.796 -1.503 -4.649 1.00 85.25 142 ARG A O 1
ATOM 1141 N N . MET A 1 143 ? -3.852 -2.404 -3.974 1.00 86.62 143 MET A N 1
ATOM 1142 C CA . MET A 1 143 ? -3.928 -1.960 -2.582 1.00 86.62 143 MET A CA 1
ATOM 1143 C C . MET A 1 143 ? -2.803 -0.975 -2.251 1.00 86.62 143 MET A C 1
ATOM 1145 O O . MET A 1 143 ? -1.802 -0.895 -2.962 1.00 86.62 143 MET A O 1
ATOM 1149 N N . LYS A 1 144 ? -2.975 -0.202 -1.172 1.00 85.94 144 LYS A N 1
ATOM 1150 C CA . LYS A 1 144 ? -1.944 0.692 -0.619 1.00 85.94 144 LYS A CA 1
ATOM 1151 C C . LYS A 1 144 ? -1.575 0.263 0.799 1.00 85.94 144 LYS A C 1
ATOM 1153 O O . LYS A 1 144 ? -2.430 -0.250 1.517 1.00 85.94 144 LYS A O 1
ATOM 1158 N N . ALA A 1 145 ? -0.325 0.506 1.180 1.00 86.31 145 ALA A N 1
ATOM 1159 C CA . ALA A 1 145 ? 0.199 0.235 2.511 1.00 86.31 145 ALA A CA 1
ATOM 1160 C C . ALA A 1 145 ? 0.995 1.440 3.043 1.00 86.31 145 ALA A C 1
ATOM 1162 O O . ALA A 1 145 ? 1.200 2.443 2.359 1.00 86.31 145 ALA A O 1
ATOM 1163 N N . GLY A 1 146 ? 1.419 1.363 4.295 1.00 84.69 146 GLY A N 1
ATOM 1164 C CA . GLY A 1 146 ? 2.454 2.201 4.883 1.00 84.69 146 GLY A CA 1
ATOM 1165 C C . GLY A 1 146 ? 3.610 1.327 5.359 1.00 84.69 146 GLY A C 1
ATOM 1166 O O . GLY A 1 146 ? 3.394 0.163 5.685 1.00 84.69 146 GLY A O 1
ATOM 1167 N N . ILE A 1 147 ? 4.829 1.863 5.407 1.00 82.88 147 ILE A N 1
ATOM 1168 C CA . ILE A 1 147 ? 5.976 1.138 5.975 1.00 82.88 147 ILE A CA 1
ATOM 1169 C C . ILE A 1 147 ? 6.561 1.981 7.087 1.00 82.88 147 ILE A C 1
ATOM 1171 O O . ILE A 1 147 ? 6.661 3.210 6.996 1.00 82.88 147 ILE A O 1
ATOM 1175 N N . PHE A 1 148 ? 6.934 1.302 8.157 1.00 76.62 148 PHE A N 1
ATOM 1176 C CA . PHE A 1 148 ? 7.687 1.916 9.227 1.00 76.62 148 PHE A CA 1
ATOM 1177 C C . PHE A 1 148 ? 9.169 1.770 8.912 1.00 76.62 148 PHE A C 1
ATOM 1179 O O . PHE A 1 148 ? 9.684 0.657 8.838 1.00 76.62 148 PHE A O 1
ATOM 1186 N N . LEU A 1 149 ? 9.850 2.898 8.691 1.00 70.19 149 LEU A N 1
ATOM 1187 C CA . LEU A 1 149 ? 11.299 2.87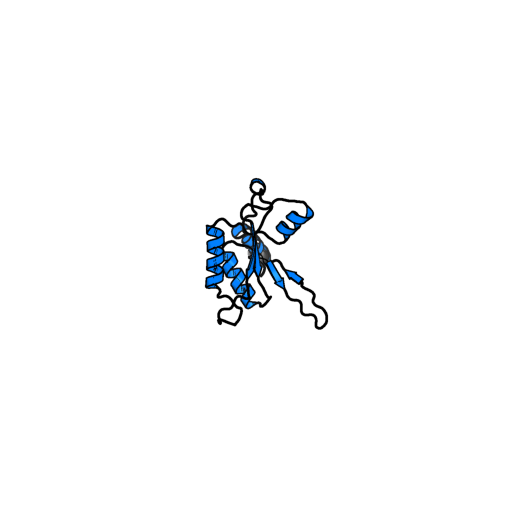6 8.563 1.00 70.19 149 LEU A CA 1
ATOM 1188 C C . LEU A 1 149 ? 11.903 2.997 9.950 1.00 70.19 149 LEU A C 1
ATOM 1190 O O . LEU A 1 149 ? 11.594 3.932 10.702 1.00 70.19 149 LEU A O 1
ATOM 1194 N N . ASN A 1 150 ? 12.778 2.054 10.272 1.00 60.59 150 ASN A N 1
ATOM 1195 C CA . ASN A 1 150 ? 13.549 2.127 11.490 1.00 60.59 150 ASN A CA 1
ATOM 1196 C C . ASN A 1 150 ? 14.773 2.997 11.201 1.00 60.59 150 ASN A C 1
ATOM 1198 O O . ASN A 1 150 ? 15.716 2.560 10.550 1.00 60.59 150 ASN A O 1
ATOM 1202 N N . LYS A 1 151 ? 14.759 4.255 11.646 1.00 51.16 151 LYS A N 1
ATOM 1203 C CA . LYS A 1 151 ? 16.003 5.015 11.706 1.00 51.16 151 LYS A CA 1
ATOM 1204 C C . LYS A 1 151 ? 16.747 4.481 12.919 1.00 51.16 151 LYS A C 1
ATOM 1206 O O . LYS A 1 151 ? 16.343 4.738 14.044 1.00 51.16 151 LYS A O 1
ATOM 1211 N N . THR A 1 152 ? 17.828 3.747 12.702 1.00 46.38 152 THR A N 1
ATOM 1212 C CA . THR A 1 152 ? 18.847 3.579 13.737 1.00 46.38 152 THR A CA 1
ATOM 1213 C C . THR A 1 152 ? 19.828 4.747 13.606 1.00 46.38 152 THR A C 1
ATOM 1215 O O . THR A 1 152 ? 20.748 4.657 12.795 1.00 46.38 152 THR A O 1
ATOM 1218 N N . PRO A 1 153 ? 19.681 5.878 14.322 1.00 48.84 153 PRO A N 1
ATOM 1219 C CA . PRO A 1 153 ? 20.862 6.621 14.720 1.00 48.84 153 PRO A CA 1
ATOM 1220 C C . PRO A 1 153 ? 21.536 5.836 15.864 1.00 48.84 153 PRO A C 1
ATOM 1222 O O . PRO A 1 153 ? 20.834 5.202 16.655 1.00 48.84 153 PRO A O 1
ATOM 1225 N N . PRO A 1 154 ? 22.871 5.866 16.000 1.00 53.56 154 PRO A N 1
ATOM 1226 C CA . PRO A 1 154 ? 23.583 5.159 17.069 1.00 53.56 154 PRO A CA 1
ATOM 1227 C C . PRO A 1 154 ? 23.185 5.541 18.510 1.00 53.56 154 PRO A C 1
ATOM 1229 O O . PRO A 1 154 ? 23.748 4.972 19.437 1.00 53.56 154 PRO A O 1
ATOM 1232 N N . SER A 1 155 ? 22.268 6.492 18.734 1.00 49.22 155 SER A N 1
ATOM 1233 C CA . SER A 1 155 ? 22.034 7.058 20.068 1.00 49.22 155 SER A CA 1
ATOM 1234 C C . SER A 1 155 ? 20.587 7.359 20.480 1.00 49.22 155 SER A C 1
ATOM 1236 O O . SER A 1 155 ? 20.407 7.655 21.653 1.00 49.22 155 SER A O 1
ATOM 1238 N N . GLU A 1 156 ? 19.550 7.252 19.633 1.00 51.19 156 GLU A N 1
ATOM 1239 C CA . GLU A 1 156 ? 18.156 7.487 20.083 1.00 51.19 156 GLU A CA 1
ATOM 1240 C C . GLU A 1 156 ? 17.100 6.691 19.279 1.00 51.19 156 GLU A C 1
ATOM 1242 O O . GLU A 1 156 ? 17.171 6.643 18.049 1.00 51.19 156 GLU A O 1
ATOM 1247 N N . PRO A 1 157 ? 16.081 6.086 19.924 1.00 44.00 157 PRO A N 1
ATOM 1248 C CA . PRO A 1 157 ? 15.004 5.380 19.231 1.00 44.00 157 PRO A CA 1
ATOM 1249 C C . PRO A 1 157 ? 14.021 6.373 18.585 1.00 44.00 157 PRO A C 1
ATOM 1251 O O . PRO A 1 157 ? 13.028 6.775 19.186 1.00 44.00 157 PRO A O 1
ATOM 1254 N N . GLY A 1 158 ? 14.289 6.769 17.338 1.00 49.25 158 GLY A N 1
ATOM 1255 C CA . GLY A 1 158 ? 13.403 7.614 16.533 1.00 49.25 158 GLY A CA 1
ATOM 1256 C C . GLY A 1 158 ? 12.862 6.880 15.302 1.00 49.25 158 GLY A C 1
ATOM 1257 O O . GLY A 1 158 ? 13.615 6.550 14.393 1.00 49.25 158 GLY A O 1
ATOM 1258 N N . PHE A 1 159 ? 11.546 6.667 15.216 1.00 49.56 159 PHE A N 1
ATOM 1259 C CA . PHE A 1 159 ? 10.901 6.102 14.020 1.00 49.56 159 PHE A CA 1
ATOM 1260 C C . PHE A 1 159 ? 10.654 7.190 12.962 1.00 49.56 159 PHE A C 1
ATOM 1262 O O . PHE A 1 159 ? 10.052 8.221 13.264 1.00 49.56 159 PHE A O 1
ATOM 1269 N N . GLN A 1 160 ? 11.046 6.963 11.699 1.00 54.03 160 GLN A N 1
ATOM 1270 C CA . GLN A 1 160 ? 10.685 7.856 10.588 1.00 54.03 160 GLN A CA 1
ATOM 1271 C C . GLN A 1 160 ? 9.649 7.187 9.679 1.00 54.03 160 GLN A C 1
ATOM 1273 O O . GLN A 1 160 ? 9.863 6.121 9.111 1.00 54.03 160 GLN A O 1
ATOM 1278 N N . ARG A 1 161 ? 8.492 7.831 9.515 1.00 51.41 161 ARG A N 1
ATOM 1279 C CA . ARG A 1 161 ? 7.393 7.320 8.687 1.00 51.41 161 ARG A CA 1
ATOM 1280 C C . ARG A 1 161 ? 7.673 7.591 7.207 1.00 51.41 161 ARG A C 1
ATOM 1282 O O . ARG A 1 161 ? 7.816 8.752 6.824 1.00 51.41 161 ARG A O 1
ATOM 1289 N N . ARG A 1 162 ? 7.653 6.557 6.359 1.00 54.91 162 ARG A N 1
ATOM 1290 C CA . ARG A 1 162 ? 7.458 6.728 4.909 1.00 54.91 162 ARG A CA 1
ATOM 1291 C C . ARG A 1 162 ? 6.203 5.989 4.468 1.00 54.91 162 ARG A C 1
ATOM 1293 O O . ARG A 1 162 ? 6.018 4.804 4.716 1.00 54.91 162 ARG A O 1
ATOM 1300 N N . THR A 1 163 ? 5.309 6.705 3.804 1.00 49.47 163 THR A N 1
ATOM 1301 C CA . THR A 1 163 ? 4.146 6.079 3.177 1.00 49.47 163 THR A CA 1
ATOM 1302 C C . THR A 1 163 ? 4.625 5.348 1.930 1.00 49.47 163 THR A C 1
ATOM 1304 O O . THR A 1 163 ? 5.059 6.008 0.988 1.00 49.47 163 THR A O 1
ATOM 1307 N N . LEU A 1 164 ? 4.537 4.014 1.902 1.00 49.00 164 LEU A N 1
ATOM 1308 C CA . LEU A 1 164 ? 4.668 3.270 0.650 1.00 49.00 164 LEU A CA 1
ATOM 1309 C C . LEU A 1 164 ? 3.303 2.943 0.080 1.00 49.00 164 LEU A C 1
ATOM 1311 O O . LEU A 1 164 ? 2.755 1.850 0.191 1.00 49.00 164 LEU A O 1
ATOM 1315 N N . THR A 1 165 ? 2.776 3.933 -0.621 1.00 47.50 165 THR A N 1
ATOM 1316 C CA . THR A 1 165 ? 1.851 3.684 -1.717 1.00 47.50 165 THR A CA 1
ATOM 1317 C C . THR A 1 165 ? 2.518 2.756 -2.740 1.00 47.50 165 THR A C 1
ATOM 1319 O O . THR A 1 165 ? 3.743 2.639 -2.756 1.00 47.50 165 THR A O 1
ATOM 1322 N N . ALA A 1 166 ? 1.736 2.156 -3.642 1.00 42.44 166 ALA A N 1
ATOM 1323 C CA . ALA A 1 166 ? 2.188 1.316 -4.768 1.00 42.44 166 ALA A CA 1
ATOM 1324 C C . ALA A 1 166 ? 3.145 2.017 -5.780 1.00 42.44 166 ALA A C 1
ATOM 1326 O O . ALA A 1 166 ? 3.243 1.645 -6.951 1.00 42.44 166 ALA A O 1
ATOM 1327 N N . HIS A 1 167 ? 3.790 3.102 -5.357 1.00 43.38 167 HIS A N 1
ATOM 1328 C CA . HIS A 1 167 ? 4.521 4.104 -6.112 1.00 43.38 167 HIS A CA 1
ATOM 1329 C C . HIS A 1 167 ? 5.786 4.588 -5.385 1.00 43.38 167 HIS A C 1
ATOM 1331 O O . HIS A 1 167 ? 6.386 5.555 -5.839 1.00 43.38 167 HIS A O 1
ATOM 1337 N N . ALA A 1 168 ? 6.179 3.990 -4.256 1.00 38.19 168 ALA A N 1
ATOM 1338 C CA . ALA A 1 168 ? 7.278 4.510 -3.436 1.00 38.19 168 ALA A CA 1
ATOM 1339 C C . ALA A 1 168 ? 8.689 4.089 -3.888 1.00 38.19 168 ALA A C 1
ATOM 1341 O O . ALA A 1 168 ? 9.631 4.127 -3.097 1.00 38.19 168 ALA A O 1
ATOM 1342 N N . ILE A 1 169 ? 8.825 3.756 -5.175 1.00 37.47 169 ILE A N 1
ATOM 1343 C CA . ILE A 1 169 ? 10.097 3.665 -5.898 1.00 37.47 169 ILE A CA 1
ATOM 1344 C C . ILE A 1 169 ? 9.896 4.241 -7.300 1.00 37.47 169 ILE A C 1
ATOM 1346 O O . ILE A 1 169 ? 8.931 3.827 -7.999 1.00 37.47 169 ILE A O 1
#

Foldseek 3Di:
DDDPDDPPPVPVVVVVVVVVVVVVVVVVVVVVCCVPPVVLVCCCPVQNLDDPDLVQQDALDEAEDEAEFEDCVPDPRHDDLVVLLVVLLVLVVVPAAEDWPVNVVCCVPVVRGHGPNYYEYEYEEDDPVSLVSNLVSCSVSSHFYWYWYFDDDVDDGDIDTDGDGNRPD

Radius of gyration: 26.53 Å; chains: 1; bounding box: 53×54×89 Å

Sequence (169 aa):
MNTASVAVRSDLRQEDYTRLWGIILAVAAAGLLWIFEGRAFFRKHFWGVPPPAESERVSTQFVALAFPRISKDGERFSMAPGEFQAILLELRAKGYRPVGFSDIREFYETGRKLPPKAVLIALDRDNPDSVHLADRALRRARMKAGIFLNKTPPSEPGFQRRTLTAHAI

pLDDT: mean 75.76, std 16.1, range [37.47, 94.62]